Protein AF-A0A528TKF3-F1 (afdb_monomer)

Radius of gyration: 19.8 Å; Cα contacts (8 Å, |Δi|>4): 18; chains: 1; bounding box: 48×18×50 Å

Mean predicted aligned error: 3.68 Å

pLDDT: mean 97.07, std 3.5, range [68.44, 98.56]

Foldseek 3Di:
DVVVVVVVVVVVVVVVVVVVVVVVVVPDDCDDPVSVVVVVVVVVVVVVVVVVVVVVVVVVLVVVLVVCCVVPRNVSSVVD

Solvent-accessible surface area (backbone atoms only — not comparable to full-atom values): 4484 Å² total; per-residue (Å²): 110,72,66,60,54,49,52,52,50,51,52,54,51,50,52,54,48,51,53,52,51,53,51,56,58,72,70,46,87,73,73,55,72,71,51,44,55,53,51,49,56,51,49,52,52,50,50,57,49,49,52,54,51,52,51,54,50,47,56,52,48,53,54,52,34,55,47,33,34,75,76,73,29,65,68,59,23,73,72,104

Structure (mmCIF, N/CA/C/O backbone):
data_AF-A0A528TKF3-F1
#
_entry.id   AF-A0A528TKF3-F1
#
loop_
_atom_site.group_PDB
_atom_site.id
_atom_site.type_symbol
_atom_site.label_atom_id
_atom_site.label_alt_id
_atom_site.label_comp_id
_atom_site.label_asym_id
_atom_site.label_entity_id
_atom_site.label_seq_id
_atom_site.pdbx_PDB_ins_code
_atom_site.Cartn_x
_atom_site.Cartn_y
_atom_site.Cartn_z
_atom_site.occupancy
_atom_site.B_iso_or_equiv
_atom_site.auth_seq_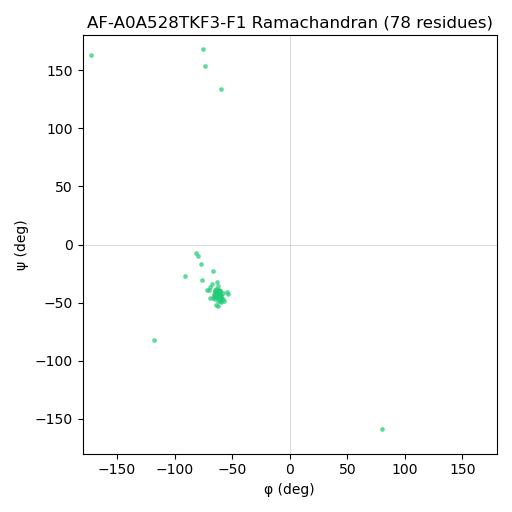id
_atom_site.auth_comp_id
_atom_site.auth_asym_id
_atom_site.auth_atom_id
_atom_site.pdbx_PDB_model_num
ATOM 1 N N . MET A 1 1 ? 25.147 8.906 -6.708 1.00 68.44 1 MET A N 1
ATOM 2 C CA . MET A 1 1 ? 24.933 7.689 -5.891 1.00 68.44 1 MET A CA 1
ATOM 3 C C . MET A 1 1 ? 24.381 8.013 -4.506 1.00 68.44 1 MET A C 1
ATOM 5 O O . MET A 1 1 ? 23.384 7.418 -4.136 1.00 68.44 1 MET A O 1
ATOM 9 N N . THR A 1 2 ? 24.925 9.005 -3.793 1.00 90.56 2 THR A N 1
ATOM 10 C CA . THR A 1 2 ? 24.427 9.459 -2.475 1.00 90.56 2 THR A CA 1
ATOM 11 C C . THR A 1 2 ? 22.933 9.813 -2.446 1.00 90.56 2 THR A C 1
ATOM 13 O O . THR A 1 2 ? 22.229 9.405 -1.529 1.00 90.56 2 THR A O 1
ATOM 16 N N . ILE A 1 3 ? 22.427 10.507 -3.472 1.00 94.44 3 ILE A N 1
ATOM 17 C CA . ILE A 1 3 ? 21.007 10.899 -3.558 1.00 94.44 3 ILE A CA 1
ATOM 18 C C . ILE A 1 3 ? 20.083 9.674 -3.655 1.00 94.44 3 ILE A C 1
ATOM 20 O O . ILE A 1 3 ? 19.080 9.614 -2.957 1.00 94.44 3 ILE A O 1
ATOM 24 N N . ILE A 1 4 ? 20.428 8.672 -4.473 1.00 95.38 4 ILE A N 1
ATOM 25 C CA . ILE A 1 4 ? 19.604 7.460 -4.644 1.00 95.38 4 ILE A CA 1
ATOM 26 C C . ILE A 1 4 ? 19.528 6.682 -3.326 1.00 95.38 4 ILE A C 1
ATOM 28 O O . ILE A 1 4 ? 18.448 6.267 -2.916 1.00 95.38 4 ILE A O 1
ATOM 32 N N . THR A 1 5 ? 20.652 6.544 -2.618 1.00 95.31 5 THR A N 1
ATOM 33 C CA . THR A 1 5 ? 20.682 5.905 -1.296 1.00 95.31 5 THR A CA 1
ATOM 34 C C . THR A 1 5 ? 19.809 6.651 -0.285 1.00 95.31 5 THR A C 1
ATOM 36 O O . THR A 1 5 ? 19.083 6.014 0.474 1.00 95.31 5 THR A O 1
ATOM 39 N N . ALA A 1 6 ? 19.822 7.987 -0.305 1.00 96.69 6 ALA A N 1
ATOM 40 C CA . ALA A 1 6 ? 18.958 8.794 0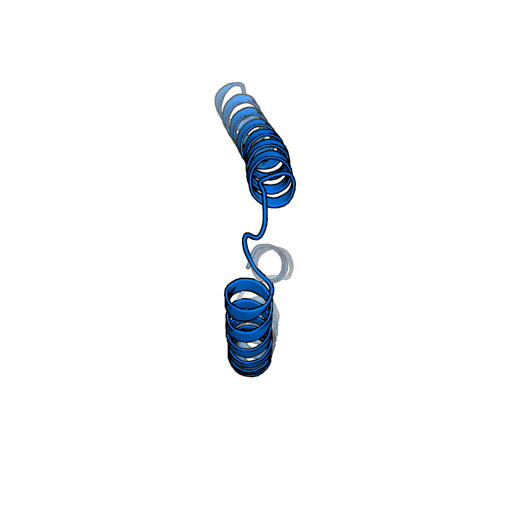.553 1.00 96.69 6 ALA A CA 1
ATOM 41 C C . ALA A 1 6 ? 17.466 8.589 0.232 1.00 96.69 6 ALA A C 1
ATOM 43 O O . ALA A 1 6 ? 16.666 8.425 1.149 1.00 96.69 6 ALA A O 1
ATOM 44 N N . VAL A 1 7 ? 17.089 8.522 -1.051 1.00 97.25 7 VAL A N 1
ATOM 45 C CA . VAL A 1 7 ? 15.700 8.247 -1.470 1.00 97.25 7 VAL A CA 1
ATOM 46 C C . VAL A 1 7 ? 15.233 6.875 -0.978 1.00 97.25 7 VAL A C 1
ATOM 48 O O . VAL A 1 7 ? 14.143 6.766 -0.415 1.00 97.25 7 VAL A O 1
ATOM 51 N N . ILE A 1 8 ? 16.066 5.840 -1.123 1.00 96.88 8 ILE A N 1
ATOM 52 C CA . ILE A 1 8 ? 15.75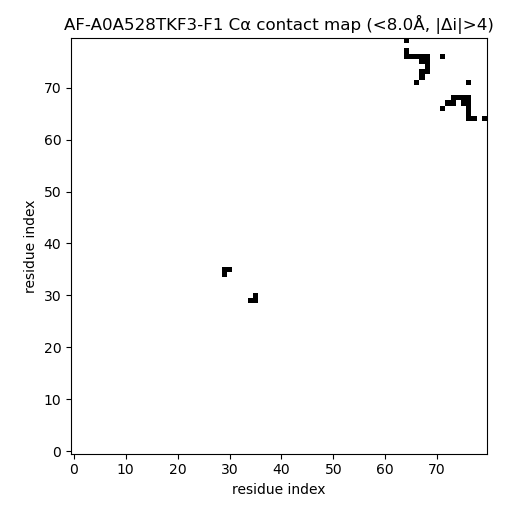6 4.491 -0.624 1.00 96.88 8 ILE A CA 1
ATOM 53 C C . ILE A 1 8 ? 15.582 4.508 0.901 1.00 96.88 8 ILE A C 1
ATOM 55 O O . ILE A 1 8 ? 14.619 3.939 1.415 1.00 96.88 8 ILE A O 1
ATOM 59 N N . ALA A 1 9 ? 16.466 5.201 1.626 1.00 97.38 9 ALA A N 1
ATOM 60 C CA . ALA A 1 9 ? 16.360 5.339 3.076 1.00 97.38 9 ALA A CA 1
ATOM 61 C C . ALA A 1 9 ? 15.051 6.030 3.496 1.00 97.38 9 ALA A C 1
ATOM 63 O O . ALA A 1 9 ? 14.372 5.550 4.403 1.00 97.38 9 ALA A O 1
ATOM 64 N N . CYS A 1 10 ? 14.643 7.098 2.804 1.00 98.06 10 CYS A N 1
ATOM 65 C CA . CYS A 1 10 ? 13.359 7.761 3.044 1.00 98.06 10 CYS A CA 1
ATOM 66 C C . CYS A 1 10 ? 12.162 6.831 2.792 1.00 98.06 10 CYS A C 1
ATOM 68 O O . CYS A 1 10 ? 11.217 6.830 3.582 1.00 98.06 10 CYS A O 1
ATOM 70 N N . GLY A 1 11 ? 12.207 6.010 1.737 1.00 97.88 11 GLY A N 1
ATOM 71 C CA . GLY A 1 11 ? 11.174 5.006 1.463 1.00 97.88 11 GLY A CA 1
ATOM 72 C C . GLY A 1 11 ? 11.044 3.980 2.593 1.00 97.88 11 GLY A C 1
ATOM 73 O O . GLY A 1 11 ? 9.942 3.717 3.071 1.00 97.88 11 GLY A O 1
ATOM 74 N N . LEU A 1 12 ? 12.170 3.464 3.093 1.00 98.25 12 LEU A N 1
ATOM 75 C CA . LEU A 1 12 ? 12.178 2.540 4.232 1.00 98.25 12 LEU A CA 1
ATOM 76 C C . LEU A 1 12 ? 11.640 3.197 5.510 1.00 98.25 12 LEU A C 1
ATOM 78 O O . LEU A 1 12 ? 10.814 2.604 6.203 1.00 98.25 12 LEU A O 1
ATOM 82 N N . LEU A 1 13 ? 12.054 4.433 5.803 1.00 98.44 13 LEU A N 1
ATOM 83 C CA . LEU A 1 13 ? 11.553 5.190 6.954 1.00 98.44 13 LEU A CA 1
ATOM 84 C C . LEU A 1 13 ? 10.041 5.439 6.865 1.00 98.44 13 LEU A C 1
ATOM 86 O O . LEU A 1 13 ? 9.347 5.322 7.875 1.00 98.44 13 LEU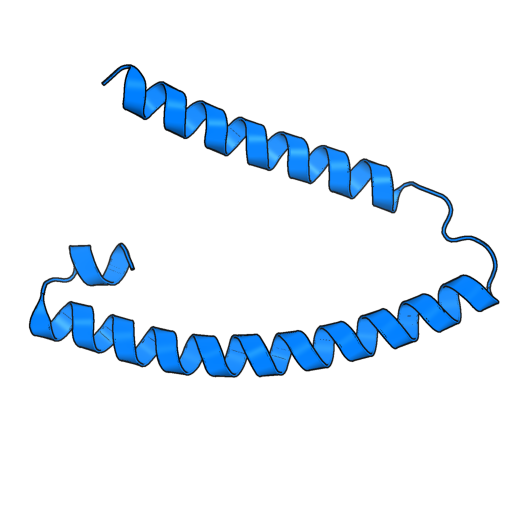 A O 1
ATOM 90 N N . SER A 1 14 ? 9.517 5.720 5.669 1.00 98.38 14 SER A N 1
ATOM 91 C CA . SER A 1 14 ? 8.076 5.870 5.437 1.00 98.38 14 SER A CA 1
ATOM 92 C C . SER A 1 14 ? 7.307 4.590 5.775 1.00 98.38 14 SER A C 1
ATOM 94 O O . SER A 1 14 ? 6.311 4.651 6.499 1.00 98.38 14 SER A O 1
ATOM 96 N N . VAL A 1 15 ? 7.796 3.425 5.336 1.00 98.31 15 VAL A N 1
ATOM 97 C CA . VAL A 1 15 ? 7.177 2.128 5.657 1.00 98.31 15 VAL A CA 1
ATOM 98 C C . VAL A 1 15 ? 7.229 1.848 7.161 1.00 98.31 15 VAL A C 1
ATOM 100 O O . VAL A 1 15 ? 6.221 1.449 7.743 1.00 98.31 15 VAL A O 1
ATOM 103 N N . LEU A 1 16 ? 8.366 2.103 7.817 1.00 98.56 16 LEU A N 1
ATOM 104 C CA . LEU A 1 16 ? 8.499 1.933 9.270 1.00 98.56 16 LEU A CA 1
ATOM 105 C C . LEU A 1 16 ? 7.508 2.813 10.040 1.00 98.56 16 LEU A C 1
ATOM 107 O O . LEU A 1 16 ? 6.851 2.338 10.971 1.00 98.56 16 LEU A O 1
ATOM 111 N N . TYR A 1 17 ? 7.356 4.071 9.626 1.00 98.44 17 TYR A N 1
ATOM 112 C CA . TYR A 1 17 ? 6.376 4.974 10.216 1.00 98.44 17 TYR A CA 1
ATOM 113 C C . TYR A 1 17 ? 4.940 4.490 9.985 1.00 98.44 17 TYR A C 1
ATOM 115 O O . TYR A 1 17 ? 4.153 4.466 10.928 1.00 98.44 17 TYR A O 1
ATOM 123 N N . ALA A 1 18 ? 4.601 4.040 8.772 1.00 98.50 18 ALA A N 1
ATOM 124 C CA . ALA A 1 18 ? 3.273 3.509 8.464 1.00 98.50 18 ALA A CA 1
ATOM 125 C C . ALA A 1 18 ? 2.926 2.277 9.320 1.00 98.50 18 ALA A C 1
ATOM 127 O O . ALA A 1 18 ? 1.804 2.169 9.822 1.00 98.50 18 ALA A O 1
ATOM 128 N N . ILE A 1 19 ? 3.893 1.380 9.549 1.00 98.50 19 ILE A N 1
ATOM 129 C CA . ILE A 1 19 ? 3.736 0.226 10.447 1.00 98.50 19 ILE A CA 1
ATOM 130 C C . ILE A 1 19 ? 3.465 0.698 11.878 1.00 98.50 19 ILE A C 1
ATOM 132 O O . ILE A 1 19 ? 2.523 0.219 12.514 1.00 98.50 19 ILE A O 1
ATOM 136 N N . TRP A 1 20 ? 4.263 1.638 12.391 1.00 98.38 20 TRP A N 1
ATOM 137 C CA . TRP A 1 20 ? 4.065 2.188 13.732 1.00 98.38 20 TRP A CA 1
ATOM 138 C C . TRP A 1 20 ? 2.694 2.865 13.874 1.00 98.38 20 TRP A C 1
ATOM 140 O O . TRP A 1 20 ? 1.954 2.547 14.805 1.00 98.38 20 TRP A O 1
ATOM 150 N N . ALA A 1 21 ? 2.320 3.725 12.924 1.00 98.50 21 ALA A N 1
ATOM 151 C CA . ALA A 1 21 ? 1.061 4.465 12.942 1.00 98.50 21 ALA A CA 1
ATOM 152 C C . ALA A 1 21 ? -0.142 3.514 12.904 1.00 98.50 21 ALA A C 1
ATOM 154 O O . ALA A 1 21 ? -1.056 3.633 13.720 1.00 98.50 21 ALA A O 1
ATOM 155 N N . THR A 1 22 ? -0.101 2.507 12.027 1.00 98.31 22 THR A N 1
ATOM 156 C CA . THR A 1 22 ? -1.143 1.475 11.939 1.00 98.31 22 THR A CA 1
ATOM 157 C C . THR A 1 22 ? -1.301 0.744 13.270 1.00 98.31 22 THR A C 1
ATOM 159 O O . THR A 1 22 ? -2.415 0.604 13.770 1.00 98.31 22 THR A O 1
ATOM 162 N N . ARG A 1 23 ? -0.192 0.318 13.889 1.00 98.25 23 ARG A N 1
ATOM 163 C CA . ARG A 1 23 ? -0.227 -0.363 15.194 1.00 98.25 23 ARG A CA 1
ATOM 164 C C . ARG A 1 23 ? -0.759 0.544 16.299 1.00 98.25 23 ARG A C 1
ATOM 166 O O . ARG A 1 23 ? -1.546 0.078 17.114 1.00 98.25 23 ARG A O 1
ATOM 173 N N . SER A 1 24 ? -0.366 1.817 16.314 1.00 98.25 24 SER A N 1
ATOM 174 C CA . SER A 1 24 ? -0.839 2.783 17.310 1.00 98.25 24 SER A CA 1
ATOM 175 C C . SER A 1 24 ? -2.349 3.006 17.218 1.00 98.25 24 SER A C 1
ATOM 177 O O . SER A 1 24 ? -3.021 3.067 18.245 1.00 98.25 24 SER A O 1
ATOM 179 N N . VAL A 1 25 ? -2.895 3.101 16.003 1.00 96.88 25 VAL A N 1
ATOM 180 C CA . VAL A 1 25 ? -4.342 3.263 15.797 1.00 96.88 25 VAL A CA 1
ATOM 181 C C . VAL A 1 25 ? -5.088 1.988 16.186 1.00 96.88 25 VAL A C 1
ATOM 183 O O . VAL A 1 25 ? -6.067 2.057 16.919 1.00 96.88 25 VAL A O 1
ATOM 186 N N . LEU A 1 26 ? -4.610 0.814 15.760 1.00 95.38 26 LEU A N 1
ATOM 187 C CA . LEU A 1 26 ? -5.262 -0.466 16.070 1.00 95.38 26 LEU A CA 1
ATOM 188 C C . LEU A 1 26 ? -5.212 -0.840 17.558 1.00 95.38 26 LEU A C 1
ATOM 190 O O . LEU A 1 26 ? -6.039 -1.630 18.004 1.00 95.38 26 LEU A O 1
ATOM 194 N N . ALA A 1 27 ? -4.255 -0.299 18.313 1.00 96.94 27 ALA A N 1
ATOM 195 C CA . ALA A 1 27 ? -4.170 -0.471 19.762 1.00 96.94 27 ALA A CA 1
ATOM 196 C C . ALA A 1 27 ? -5.125 0.449 20.545 1.00 96.94 27 ALA A C 1
ATOM 198 O O . ALA A 1 27 ? -5.253 0.292 21.758 1.00 96.94 27 ALA A O 1
ATOM 199 N N . SER A 1 28 ? -5.762 1.418 19.882 1.00 96.19 28 SER A N 1
ATOM 200 C CA . SER A 1 28 ? -6.727 2.315 20.521 1.00 96.19 28 SER A CA 1
ATOM 201 C C . SER A 1 28 ? -8.042 1.588 20.815 1.00 96.19 28 SER A C 1
ATOM 203 O O . SER A 1 28 ? -8.393 0.621 20.138 1.00 96.19 28 SER A O 1
ATOM 205 N N . ASP A 1 29 ? -8.777 2.064 21.823 1.00 95.62 29 ASP A N 1
ATOM 206 C CA . ASP A 1 29 ? -10.081 1.500 22.174 1.00 95.62 29 ASP A CA 1
ATOM 207 C C . ASP A 1 29 ? -11.062 1.599 20.993 1.00 95.62 29 ASP A C 1
ATOM 209 O O . ASP A 1 29 ? -11.181 2.638 20.339 1.00 95.62 29 ASP A O 1
ATOM 213 N N . GLN A 1 30 ? -11.770 0.503 20.726 1.00 92.75 30 GLN A N 1
ATOM 214 C CA . GLN A 1 30 ? -12.749 0.408 19.640 1.00 92.75 30 GLN A CA 1
ATOM 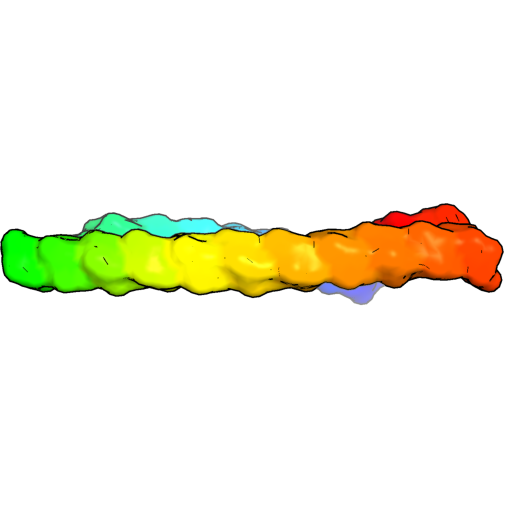215 C C . GLN A 1 30 ? -14.106 1.014 20.030 1.00 92.75 30 GLN A C 1
ATOM 217 O O . GLN A 1 30 ? -14.998 1.144 19.187 1.00 92.75 30 GLN A O 1
ATOM 222 N N . GLY A 1 31 ? -14.263 1.399 21.300 1.00 95.62 31 GLY A N 1
ATOM 223 C CA . GLY A 1 31 ? -15.480 1.976 21.844 1.00 95.62 31 GLY A CA 1
ATOM 224 C C . GLY A 1 31 ? -16.525 0.913 22.172 1.00 95.62 31 GLY A C 1
ATOM 225 O O . GLY A 1 31 ? -16.227 -0.266 22.372 1.00 95.62 31 GLY A O 1
ATOM 226 N N . ASN A 1 32 ? -17.785 1.333 22.248 1.00 97.56 32 ASN A N 1
ATOM 227 C CA . ASN A 1 32 ? -18.875 0.453 22.666 1.00 97.56 32 ASN A CA 1
ATOM 228 C C . ASN A 1 32 ? -19.291 -0.556 21.573 1.00 97.56 32 ASN A C 1
ATOM 230 O O . ASN A 1 32 ? -18.942 -0.426 20.400 1.00 97.56 32 ASN A O 1
ATOM 234 N N . GLN A 1 33 ? -20.100 -1.549 21.954 1.00 97.38 33 GLN A N 1
ATOM 235 C CA . GLN A 1 33 ? -20.574 -2.606 21.052 1.00 97.38 33 GLN A CA 1
ATOM 236 C C . GLN A 1 33 ? -21.255 -2.055 19.789 1.00 97.38 33 GLN A C 1
ATOM 238 O O . GLN A 1 33 ? -20.997 -2.531 18.685 1.00 97.38 33 GLN A O 1
ATOM 243 N N . ARG A 1 34 ? -22.072 -1.004 19.928 1.00 97.62 34 ARG A N 1
ATOM 244 C CA . ARG A 1 34 ? -22.759 -0.384 18.791 1.00 97.62 34 ARG A CA 1
ATOM 245 C C . ARG A 1 34 ? -21.777 0.241 17.796 1.00 97.62 34 ARG A C 1
ATOM 247 O O . ARG A 1 34 ? -21.995 0.144 16.591 1.00 97.62 34 ARG A O 1
ATOM 254 N N . MET A 1 35 ? -20.701 0.867 18.279 1.00 97.62 35 MET A N 1
ATOM 255 C CA . MET A 1 35 ? -19.631 1.400 17.427 1.00 97.62 35 MET A CA 1
ATOM 256 C C . MET A 1 35 ? -18.900 0.277 16.687 1.00 97.62 35 MET A C 1
ATOM 258 O O . MET A 1 35 ? -18.672 0.392 15.481 1.00 97.62 35 MET A O 1
ATOM 262 N N . GLN A 1 36 ? -18.596 -0.825 17.377 1.00 97.00 36 GLN A N 1
ATOM 263 C CA . GLN A 1 36 ? -17.925 -1.982 16.782 1.00 97.00 36 GLN A CA 1
ATOM 264 C C . GLN A 1 36 ? -18.777 -2.619 15.670 1.00 97.00 36 GLN A C 1
ATOM 266 O O . GLN A 1 36 ? -18.264 -2.833 14.571 1.00 97.00 36 GLN A O 1
ATOM 271 N N . GLU A 1 37 ? -20.081 -2.815 15.896 1.00 97.81 37 GLU A N 1
ATOM 272 C CA . GLU A 1 37 ? -21.031 -3.332 14.894 1.00 97.81 37 GLU A CA 1
ATOM 273 C C . GLU A 1 37 ? -21.072 -2.469 13.622 1.00 97.81 37 GLU A C 1
ATOM 275 O O . GLU A 1 37 ? -20.953 -2.983 12.508 1.00 97.81 37 GLU A O 1
ATOM 280 N N . ILE A 1 38 ? -21.190 -1.145 13.778 1.00 97.44 38 ILE A N 1
ATOM 281 C CA . ILE A 1 38 ? -21.204 -0.210 12.643 1.00 97.44 38 ILE A CA 1
ATOM 282 C C . ILE A 1 38 ? -19.865 -0.259 11.899 1.00 97.44 38 ILE A C 1
ATOM 284 O O . ILE A 1 38 ? -19.840 -0.327 10.669 1.00 97.44 38 ILE A O 1
ATOM 288 N N . SER A 1 39 ? -18.748 -0.258 12.632 1.00 96.44 39 SER A N 1
ATOM 289 C CA . SER A 1 39 ? -17.412 -0.306 12.032 1.00 96.44 39 SER A CA 1
ATOM 290 C C . SER A 1 39 ? -17.179 -1.591 11.228 1.00 96.44 39 SER A C 1
ATOM 292 O O . SER A 1 39 ? -16.550 -1.542 10.170 1.00 96.44 39 SER A O 1
ATOM 294 N N . ALA A 1 40 ? -17.731 -2.721 11.682 1.00 96.94 40 ALA A N 1
ATOM 295 C CA . ALA A 1 40 ? -17.646 -3.999 10.989 1.00 96.94 40 ALA A CA 1
ATOM 296 C C . ALA A 1 40 ? -18.419 -3.969 9.663 1.00 96.94 40 ALA A C 1
ATOM 298 O O . ALA A 1 40 ? -17.855 -4.335 8.632 1.00 96.94 40 AL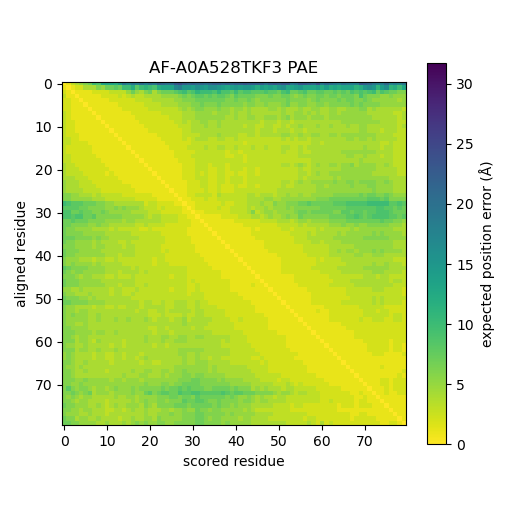A A O 1
ATOM 299 N N . ALA A 1 41 ? -19.649 -3.446 9.662 1.00 98.06 41 ALA A N 1
ATOM 300 C CA . ALA A 1 41 ? -20.443 -3.296 8.440 1.00 98.06 41 ALA A CA 1
ATOM 301 C C . ALA A 1 41 ? -19.780 -2.341 7.427 1.00 98.06 41 ALA A C 1
ATOM 303 O O . ALA A 1 41 ? -19.737 -2.625 6.228 1.00 98.06 41 ALA A O 1
ATOM 304 N N . ILE A 1 42 ? -19.195 -1.232 7.902 1.00 97.69 42 ILE A N 1
ATOM 305 C CA . ILE A 1 42 ? -18.414 -0.317 7.051 1.00 97.69 42 ILE A CA 1
ATOM 306 C C . ILE A 1 42 ? -17.199 -1.041 6.464 1.00 97.69 42 ILE A C 1
ATOM 308 O O . ILE A 1 42 ? -16.923 -0.912 5.270 1.00 97.69 42 ILE A O 1
ATOM 312 N N . ARG A 1 43 ? -16.471 -1.810 7.284 1.00 97.38 43 ARG A N 1
ATOM 313 C CA . ARG A 1 43 ? -15.292 -2.564 6.845 1.00 97.38 43 ARG A CA 1
ATOM 314 C C . ARG A 1 43 ? -15.655 -3.599 5.781 1.00 97.38 43 ARG A C 1
ATOM 316 O O . ARG A 1 43 ? -14.943 -3.682 4.785 1.00 97.38 43 ARG A O 1
ATOM 323 N N . GLU A 1 44 ? -16.737 -4.347 5.964 1.00 98.38 44 GLU A N 1
ATOM 324 C CA . GLU A 1 44 ? -17.223 -5.323 4.981 1.00 98.38 44 GLU A CA 1
ATOM 325 C C . GLU A 1 44 ? -17.548 -4.648 3.639 1.00 98.38 44 GLU A C 1
ATOM 327 O O . GLU A 1 44 ? -17.035 -5.057 2.594 1.00 98.38 44 GLU A O 1
ATOM 332 N N . GLY A 1 45 ? -18.317 -3.553 3.666 1.00 97.94 45 GLY A N 1
ATOM 333 C CA . GLY A 1 45 ? -18.654 -2.793 2.460 1.00 97.94 45 GLY A CA 1
ATOM 334 C C . GLY A 1 45 ? -17.423 -2.213 1.755 1.00 97.94 45 GLY A C 1
ATOM 335 O O . GLY A 1 45 ? -17.293 -2.320 0.533 1.00 97.94 45 GLY A O 1
ATOM 336 N N . ALA A 1 46 ? -16.481 -1.653 2.519 1.00 98.38 46 ALA A N 1
ATOM 337 C CA . ALA A 1 46 ? -15.230 -1.120 1.983 1.00 98.38 46 ALA A CA 1
ATOM 338 C C . ALA A 1 46 ? -14.370 -2.218 1.340 1.00 98.38 46 ALA A C 1
ATOM 340 O O . ALA A 1 46 ? -13.841 -2.017 0.247 1.00 98.38 46 ALA A O 1
ATOM 341 N N . GLN A 1 47 ? -14.262 -3.391 1.971 1.00 98.19 47 GLN A N 1
ATOM 342 C CA . GLN A 1 47 ? -13.533 -4.530 1.410 1.00 98.19 47 GLN A CA 1
ATOM 343 C C . GLN A 1 47 ? -14.174 -5.027 0.113 1.00 98.19 47 GLN A C 1
ATOM 345 O O . GLN A 1 47 ? -13.461 -5.243 -0.866 1.00 98.19 47 GLN A O 1
ATOM 350 N N . ALA A 1 48 ? -15.503 -5.145 0.063 1.00 98.00 48 ALA A N 1
ATOM 351 C CA . ALA A 1 48 ? -16.212 -5.547 -1.149 1.00 98.00 48 ALA A CA 1
ATOM 352 C C . ALA A 1 48 ? -16.003 -4.549 -2.304 1.00 98.00 48 ALA A C 1
ATOM 354 O O . ALA A 1 48 ? -15.775 -4.957 -3.448 1.00 98.00 48 ALA A O 1
ATOM 355 N N . TYR A 1 49 ? -16.037 -3.245 -2.012 1.00 97.81 49 TYR A N 1
ATOM 356 C CA . TYR A 1 49 ? -15.763 -2.196 -2.996 1.00 97.81 49 TYR A CA 1
ATOM 357 C C . TYR A 1 49 ? -14.318 -2.259 -3.507 1.00 97.81 49 TYR A C 1
ATOM 359 O O . TYR A 1 49 ? -14.098 -2.340 -4.718 1.00 97.81 49 TYR A O 1
ATOM 367 N N . LEU A 1 50 ? -13.339 -2.283 -2.595 1.00 98.06 50 LEU A N 1
ATOM 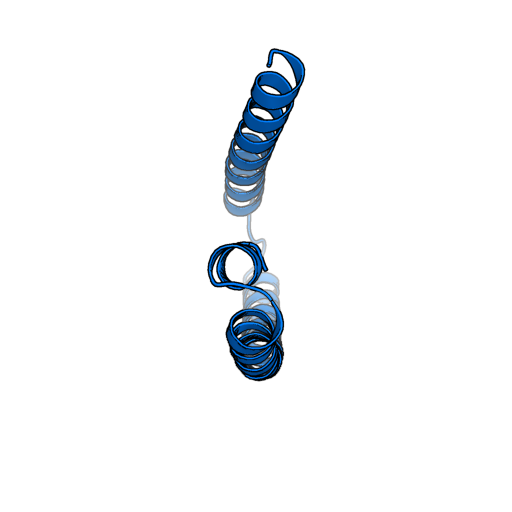368 C CA . LEU A 1 50 ? -11.918 -2.332 -2.943 1.00 98.06 50 LEU A CA 1
ATOM 369 C C . LEU A 1 50 ? -11.573 -3.601 -3.721 1.00 98.06 50 LEU A C 1
ATOM 371 O O . LEU A 1 50 ? -10.841 -3.521 -4.702 1.00 98.06 50 LEU A O 1
ATOM 375 N N . ALA A 1 51 ? -12.143 -4.752 -3.358 1.00 97.94 51 ALA A N 1
ATOM 376 C CA . ALA A 1 51 ? -11.940 -5.996 -4.093 1.00 97.94 51 ALA A CA 1
ATOM 377 C C . ALA A 1 51 ? -12.400 -5.869 -5.552 1.00 97.94 51 ALA A C 1
ATOM 379 O O . ALA A 1 51 ? -11.655 -6.225 -6.467 1.00 97.94 51 ALA A O 1
ATOM 380 N N . ARG A 1 52 ? -13.587 -5.298 -5.800 1.00 97.88 52 ARG A N 1
ATOM 381 C CA . ARG A 1 52 ? -14.078 -5.067 -7.172 1.00 97.88 52 ARG A CA 1
ATOM 382 C C . ARG A 1 52 ? -13.220 -4.052 -7.926 1.00 97.88 52 ARG A C 1
ATOM 384 O O . ARG A 1 52 ? -12.889 -4.273 -9.094 1.00 97.88 52 ARG A O 1
ATOM 391 N N . GLN A 1 53 ? -12.842 -2.963 -7.259 1.00 98.19 53 GLN A N 1
ATOM 392 C CA . GLN A 1 53 ? -12.020 -1.907 -7.841 1.00 98.19 53 GLN A CA 1
ATOM 393 C C . GLN A 1 53 ? -10.643 -2.442 -8.241 1.00 98.19 53 GLN A C 1
ATOM 395 O O . GLN A 1 53 ? -10.241 -2.313 -9.396 1.00 98.19 53 GLN A O 1
ATOM 400 N N .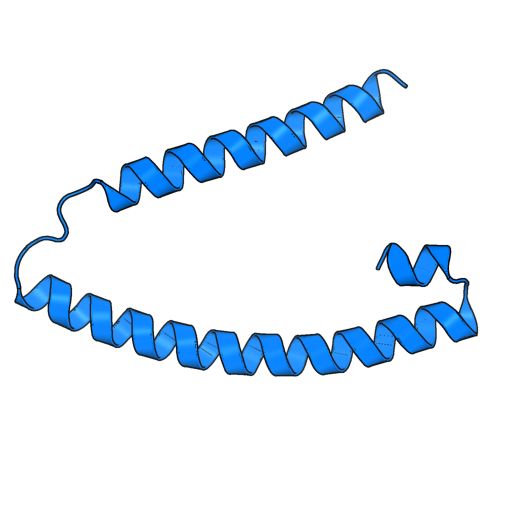 TYR A 1 54 ? -9.941 -3.090 -7.315 1.00 98.00 54 TYR A N 1
ATOM 401 C CA . TYR A 1 54 ? -8.601 -3.618 -7.551 1.00 98.00 54 TYR A CA 1
ATOM 402 C C . TYR A 1 54 ? -8.603 -4.771 -8.543 1.00 98.00 54 TYR A C 1
ATOM 404 O O . TYR A 1 54 ? -7.685 -4.846 -9.348 1.00 98.00 54 TYR A O 1
ATOM 412 N N . THR A 1 55 ? -9.645 -5.607 -8.575 1.00 98.00 55 THR A N 1
ATOM 413 C CA . THR A 1 55 ? -9.768 -6.636 -9.621 1.00 98.00 55 THR A CA 1
ATOM 414 C C . THR A 1 55 ? -9.855 -6.001 -11.008 1.00 98.00 55 THR A C 1
ATOM 416 O O . THR A 1 55 ? -9.149 -6.411 -11.925 1.00 98.00 55 THR A O 1
ATOM 419 N N . THR A 1 56 ? -10.669 -4.954 -11.162 1.00 97.88 56 THR A N 1
ATOM 420 C CA . THR A 1 56 ? -10.809 -4.244 -12.443 1.00 97.88 56 THR A CA 1
ATOM 421 C C . THR A 1 56 ? -9.498 -3.563 -12.844 1.00 97.88 56 THR A C 1
ATOM 423 O O . THR A 1 56 ? -9.052 -3.700 -13.982 1.00 97.88 56 THR A O 1
ATOM 426 N N . ILE A 1 57 ? -8.845 -2.880 -11.897 1.00 98.06 57 ILE A N 1
ATOM 427 C CA . ILE A 1 57 ? -7.540 -2.245 -12.117 1.00 98.06 57 ILE A CA 1
ATOM 428 C C . ILE A 1 57 ? -6.482 -3.292 -12.485 1.00 98.06 57 ILE A C 1
ATOM 430 O O . ILE A 1 57 ? -5.711 -3.057 -13.407 1.00 98.06 57 ILE A O 1
ATOM 434 N N . ALA A 1 58 ? -6.463 -4.454 -11.828 1.00 98.31 58 ALA A N 1
ATOM 435 C CA . ALA A 1 58 ? -5.505 -5.521 -12.107 1.00 98.31 58 ALA A CA 1
ATOM 436 C C . ALA A 1 58 ? -5.652 -6.067 -13.532 1.00 98.31 58 ALA A C 1
ATOM 438 O O . ALA A 1 58 ? -4.647 -6.269 -14.209 1.00 98.31 58 ALA A O 1
ATOM 439 N N . VAL A 1 59 ? -6.885 -6.244 -14.021 1.00 98.44 59 VAL A N 1
ATOM 440 C CA . VAL A 1 59 ? -7.133 -6.653 -15.414 1.00 98.44 59 VAL A CA 1
ATOM 441 C C . VAL A 1 59 ? -6.544 -5.635 -16.392 1.00 98.44 59 VAL A C 1
ATOM 443 O O . VAL A 1 59 ? -5.830 -6.017 -17.317 1.00 98.44 59 VAL A O 1
ATOM 446 N N . VAL A 1 60 ? -6.780 -4.339 -16.168 1.00 98.31 60 VAL A N 1
ATOM 447 C CA . VAL A 1 60 ? -6.184 -3.275 -16.996 1.00 98.31 60 VAL A CA 1
ATOM 448 C C . VAL A 1 60 ? -4.657 -3.277 -16.878 1.00 98.31 60 VAL A C 1
ATOM 450 O O . VAL A 1 60 ? -3.968 -3.182 -17.890 1.00 98.31 60 VAL A O 1
ATOM 453 N N . GLY A 1 61 ? -4.122 -3.449 -15.668 1.00 98.19 61 GLY A N 1
ATOM 454 C CA . GLY A 1 61 ? -2.686 -3.531 -15.404 1.00 98.19 61 GLY A CA 1
ATOM 455 C C . GLY A 1 61 ? -2.008 -4.663 -16.173 1.00 98.19 61 GLY A C 1
ATOM 456 O O . GLY A 1 61 ? -0.959 -4.441 -16.767 1.00 98.19 61 GLY A O 1
ATOM 457 N N . ILE A 1 62 ? -2.635 -5.841 -16.260 1.00 98.44 62 ILE A N 1
ATOM 458 C CA . ILE A 1 62 ? -2.129 -6.967 -17.063 1.00 98.44 62 ILE A CA 1
ATOM 459 C C . ILE A 1 62 ? -2.071 -6.596 -18.547 1.00 98.44 62 ILE A C 1
ATOM 461 O O . ILE A 1 62 ? -1.070 -6.868 -19.208 1.00 98.44 62 ILE A O 1
ATOM 465 N N . VAL A 1 63 ? -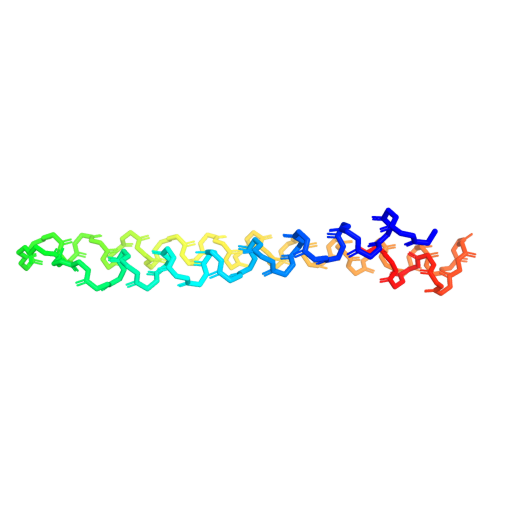3.117 -5.957 -19.076 1.00 98.38 63 VAL A N 1
ATOM 466 C CA . VAL A 1 63 ? -3.132 -5.519 -20.480 1.00 98.38 63 VAL A CA 1
ATOM 467 C C . VAL A 1 63 ? -1.994 -4.533 -20.743 1.00 98.38 63 VAL A C 1
ATOM 469 O O . VAL A 1 63 ? -1.249 -4.708 -21.706 1.00 98.38 63 VAL A O 1
ATOM 472 N N . VAL A 1 64 ? -1.813 -3.534 -19.875 1.00 98.19 64 VAL A N 1
ATOM 473 C CA . VAL A 1 64 ? -0.731 -2.549 -20.022 1.00 98.19 64 VAL A CA 1
ATOM 474 C C . VAL A 1 64 ? 0.644 -3.203 -19.882 1.00 98.19 64 VAL A C 1
ATOM 476 O O . VAL A 1 64 ? 1.524 -2.900 -20.681 1.00 98.19 64 VAL A O 1
ATOM 479 N N . LEU A 1 65 ? 0.822 -4.143 -18.952 1.00 98.50 65 LEU A N 1
ATOM 480 C CA . LEU A 1 65 ? 2.069 -4.892 -18.778 1.00 98.50 65 LEU A CA 1
ATOM 481 C C . LEU A 1 65 ? 2.441 -5.678 -20.044 1.00 98.50 65 LEU A C 1
ATOM 483 O O . LEU A 1 65 ? 3.585 -5.613 -20.496 1.00 98.50 65 LEU A O 1
ATOM 487 N N . LEU A 1 66 ? 1.479 -6.375 -20.661 1.00 98.44 66 LEU A N 1
ATOM 488 C CA . LEU A 1 66 ? 1.706 -7.113 -21.910 1.00 98.44 66 LEU A CA 1
ATOM 489 C C . LEU A 1 66 ? 2.036 -6.176 -23.079 1.00 98.44 66 LEU A C 1
ATOM 491 O O . LEU A 1 66 ? 2.937 -6.468 -23.866 1.00 98.44 66 LEU A O 1
ATOM 495 N N . LEU A 1 67 ? 1.348 -5.034 -23.176 1.00 98.38 67 LEU A N 1
ATOM 496 C CA . LEU A 1 67 ? 1.633 -4.023 -24.195 1.00 98.38 67 LEU A CA 1
ATOM 497 C C . LEU A 1 67 ? 3.012 -3.385 -23.994 1.00 98.38 67 LEU A C 1
ATOM 499 O O . LEU A 1 67 ? 3.758 -3.249 -24.959 1.00 98.38 67 LEU A O 1
ATOM 503 N N . ALA A 1 68 ? 3.383 -3.034 -22.762 1.00 98.44 68 ALA A N 1
ATOM 504 C CA . ALA A 1 68 ? 4.695 -2.475 -22.443 1.00 98.44 68 ALA A CA 1
ATOM 505 C C . ALA A 1 68 ? 5.819 -3.466 -22.770 1.00 98.44 68 ALA A C 1
ATOM 507 O O . ALA A 1 68 ? 6.852 -3.072 -23.314 1.00 98.44 68 ALA A O 1
ATOM 508 N N . TRP A 1 69 ? 5.606 -4.758 -22.507 1.00 98.31 69 TRP A N 1
ATOM 509 C CA . TRP A 1 69 ? 6.566 -5.790 -22.884 1.00 98.31 69 TRP A CA 1
ATOM 510 C C . TRP A 1 69 ? 6.706 -5.899 -24.406 1.00 98.31 69 TRP A C 1
ATOM 512 O O . TRP A 1 69 ? 7.829 -5.910 -24.910 1.00 98.31 69 TRP A O 1
ATOM 522 N N . TRP A 1 70 ? 5.589 -5.944 -25.138 1.00 98.25 70 TRP A N 1
ATOM 523 C CA . TRP A 1 70 ? 5.610 -6.141 -26.588 1.00 98.25 70 TRP A CA 1
ATOM 524 C C . TRP A 1 70 ? 6.118 -4.918 -27.368 1.00 98.25 70 TRP A C 1
ATOM 526 O O . TRP A 1 70 ? 6.848 -5.087 -28.343 1.00 98.25 70 TRP A O 1
ATOM 536 N N . LEU A 1 71 ? 5.758 -3.698 -26.950 1.00 98.31 71 LEU A N 1
ATOM 537 C CA . LEU A 1 71 ? 6.093 -2.459 -27.669 1.00 98.31 71 LEU A CA 1
ATOM 538 C C . LEU A 1 71 ? 7.420 -1.828 -27.225 1.00 98.31 71 LEU A C 1
ATOM 540 O O . LEU A 1 71 ? 8.012 -1.088 -28.010 1.00 98.31 71 LEU A O 1
ATOM 544 N N . LEU A 1 72 ? 7.863 -2.054 -25.982 1.00 97.81 72 LEU A N 1
ATOM 545 C CA . LEU A 1 72 ? 9.046 -1.393 -25.416 1.00 97.81 72 LEU A CA 1
ATOM 546 C C . LEU A 1 72 ? 10.136 -2.405 -25.057 1.00 97.81 72 LEU A C 1
ATOM 548 O O . LEU A 1 72 ? 11.100 -2.574 -25.799 1.00 97.81 72 LEU A O 1
ATOM 552 N N . SER A 1 73 ? 10.026 -3.035 -23.887 1.00 97.75 73 SER A N 1
ATOM 553 C CA . SER A 1 73 ? 10.995 -4.011 -23.385 1.00 97.75 73 SER A CA 1
ATOM 554 C C . SER A 1 73 ? 10.490 -4.674 -22.105 1.00 97.75 73 SER A C 1
ATOM 556 O O . SER A 1 73 ? 9.617 -4.151 -21.410 1.00 97.75 73 SER A O 1
ATOM 558 N N . ILE A 1 74 ? 11.099 -5.803 -21.740 1.00 97.69 74 ILE A N 1
ATOM 559 C CA . ILE A 1 74 ? 10.790 -6.489 -20.480 1.00 97.69 74 ILE A CA 1
ATOM 560 C C . ILE A 1 74 ? 11.130 -5.641 -19.243 1.00 97.69 74 ILE A C 1
ATOM 562 O O . ILE A 1 74 ? 10.425 -5.709 -18.242 1.00 97.69 74 ILE A O 1
ATOM 566 N N . THR A 1 75 ? 12.172 -4.804 -19.303 1.00 97.50 75 THR A N 1
ATOM 567 C CA . THR A 1 75 ? 12.555 -3.933 -18.181 1.00 97.50 75 THR A CA 1
ATOM 568 C C . THR A 1 75 ? 11.537 -2.817 -17.969 1.00 97.50 75 THR A C 1
ATOM 570 O O . THR A 1 75 ? 11.190 -2.528 -16.827 1.00 97.50 75 THR A O 1
ATOM 573 N N . SER A 1 76 ? 11.005 -2.238 -19.050 1.00 96.44 76 SER A N 1
ATOM 574 C CA . SER A 1 76 ? 9.900 -1.274 -18.980 1.00 96.44 76 SER A CA 1
ATOM 575 C C . SER A 1 76 ? 8.614 -1.908 -18.445 1.00 96.44 76 SER A C 1
ATOM 577 O O . SER A 1 76 ? 7.920 -1.274 -17.662 1.00 96.44 76 SER A O 1
ATOM 579 N N . ALA A 1 77 ? 8.314 -3.153 -18.831 1.00 97.50 77 ALA A N 1
ATOM 580 C CA . ALA A 1 77 ? 7.110 -3.858 -18.391 1.00 97.50 77 ALA A CA 1
ATOM 581 C C . ALA A 1 77 ? 7.133 -4.240 -16.904 1.00 97.50 77 ALA A C 1
ATOM 583 O O . ALA A 1 77 ? 6.100 -4.188 -16.256 1.00 97.50 77 ALA A O 1
ATOM 584 N N . ILE A 1 78 ? 8.300 -4.622 -16.372 1.00 96.94 78 ILE A N 1
ATOM 585 C CA . ILE A 1 78 ? 8.479 -4.942 -14.944 1.00 96.94 78 ILE A CA 1
ATOM 586 C C . ILE A 1 78 ? 8.533 -3.671 -14.084 1.00 96.94 78 ILE A C 1
ATOM 588 O O . ILE A 1 78 ? 8.178 -3.706 -12.910 1.00 96.94 78 ILE A O 1
ATOM 592 N N . GLY A 1 79 ? 9.035 -2.565 -14.640 1.00 94.81 79 GLY A N 1
ATOM 593 C CA . GLY A 1 79 ? 9.093 -1.280 -13.942 1.00 94.81 79 GLY A CA 1
ATOM 594 C C . GLY A 1 79 ? 7.753 -0.540 -13.865 1.00 94.81 79 GLY A C 1
ATOM 595 O O . GLY A 1 79 ? 7.647 0.390 -13.066 1.00 94.81 79 GLY A O 1
ATOM 596 N N . PHE A 1 80 ? 6.783 -0.924 -14.700 1.00 94.12 80 PHE A N 1
ATOM 597 C CA . PHE A 1 80 ? 5.388 -0.483 -14.649 1.00 94.12 80 PHE A CA 1
ATOM 598 C C . PHE A 1 80 ? 4.619 -1.258 -13.573 1.00 94.12 80 PHE A C 1
ATOM 600 O O . PHE A 1 80 ? 3.937 -0.591 -12.762 1.00 94.12 80 PHE A O 1
#

Secondary structure (DSSP, 8-state):
-HHHHHHHHHHHHHHHHHHHHHHHHHTS---SHHHHHHHHHHHHHHHHHHHHHHHHHHHHHHHHHHHHHHHT-HHHHHH-

Sequence (80 aa):
MTIITAVIACGLLSVLYAIWATRSVLASDQGNQRMQEISAAIREGAQAYLARQYTTIAVVGIVVLLLAWWLLSITSAIGF